Protein AF-A0A2T1E7R9-F1 (afdb_monomer_lite)

Secondary structure (DSSP, 8-state):
----BSSHHHHHHHHHHHHHHHHBT-HHHHHHHHHHTPPBS-HHHHHHHHHHHHHHGGG--BHHHHHHTT----THHHHHHHIIIIIHHHTTTT----HHHHHHHHHHHHHHHTT-HHHHHSPPP--

Foldseek 3Di:
DDDQAPDPVLVVVLCVVLVLCLLQLVLVVSLVCLVPPGDGPDPVSSCVVSVVSVVCSVVRDNNVVCVVVVHDPDCVVVVVLLCQQQVVPAPPPPDDPDPVVSVVSSVCRVCVVVVNNCCVVDPPDDD

Structure (mmCIF, N/CA/C/O backbone):
data_AF-A0A2T1E7R9-F1
#
_entry.id   AF-A0A2T1E7R9-F1
#
loop_
_atom_site.group_PDB
_atom_site.id
_atom_site.type_symbol
_atom_site.label_atom_id
_atom_site.label_alt_id
_atom_site.label_comp_id
_atom_site.label_asym_id
_atom_site.label_entity_id
_atom_site.label_seq_id
_atom_site.pdbx_PDB_ins_code
_atom_site.Cartn_x
_atom_site.Cartn_y
_atom_site.Cartn_z
_atom_site.occupancy
_atom_site.B_iso_or_equiv
_atom_site.auth_seq_id
_atom_site.auth_comp_id
_atom_site.auth_asym_id
_atom_site.auth_atom_id
_atom_site.pdbx_PDB_model_num
ATOM 1 N N . MET A 1 1 ? 16.550 -4.002 -0.954 1.00 36.84 1 MET A N 1
ATOM 2 C CA . MET A 1 1 ? 16.630 -2.773 -1.779 1.00 36.84 1 MET A CA 1
ATOM 3 C C . MET A 1 1 ? 16.830 -3.183 -3.240 1.00 36.84 1 MET A C 1
ATOM 5 O O . MET A 1 1 ? 17.812 -3.846 -3.532 1.00 36.84 1 MET A O 1
ATOM 9 N N . LEU A 1 2 ? 15.862 -2.915 -4.129 1.00 40.84 2 LEU A N 1
ATOM 10 C CA . LEU A 1 2 ? 15.801 -3.473 -5.496 1.00 40.84 2 LEU A CA 1
ATOM 11 C C . LEU A 1 2 ? 16.957 -2.971 -6.389 1.00 40.84 2 LEU A C 1
ATOM 13 O O . LEU A 1 2 ? 17.019 -1.782 -6.727 1.00 40.84 2 LEU A O 1
ATOM 17 N N . MET A 1 3 ? 17.852 -3.885 -6.772 1.00 55.56 3 MET A N 1
ATOM 18 C CA . MET A 1 3 ? 18.908 -3.702 -7.779 1.00 55.56 3 MET A CA 1
ATOM 19 C C . MET A 1 3 ? 18.557 -4.521 -9.026 1.00 55.56 3 MET A C 1
ATOM 21 O O . MET A 1 3 ? 19.140 -5.568 -9.284 1.00 55.56 3 MET A O 1
ATOM 25 N N . ILE A 1 4 ? 17.543 -4.066 -9.763 1.00 64.25 4 ILE A N 1
ATOM 26 C CA . ILE A 1 4 ? 17.212 -4.626 -11.083 1.00 64.25 4 ILE A CA 1
ATOM 27 C C . ILE A 1 4 ? 18.121 -4.006 -12.157 1.00 64.25 4 ILE A C 1
ATOM 29 O O . ILE A 1 4 ? 18.606 -4.723 -13.021 1.00 64.25 4 ILE A O 1
ATOM 33 N N . ALA A 1 5 ? 18.401 -2.701 -12.058 1.00 63.56 5 ALA A N 1
ATOM 34 C CA . ALA A 1 5 ? 19.276 -1.976 -12.980 1.00 63.56 5 ALA A CA 1
ATOM 35 C C . ALA A 1 5 ? 20.767 -2.147 -12.639 1.00 63.56 5 ALA A C 1
ATOM 37 O O . ALA A 1 5 ? 21.130 -2.294 -11.466 1.00 63.56 5 ALA A O 1
ATOM 38 N N . ILE A 1 6 ? 21.618 -2.071 -13.665 1.00 71.25 6 ILE A N 1
ATOM 39 C CA . ILE A 1 6 ? 23.072 -2.267 -13.564 1.00 71.25 6 ILE A CA 1
ATOM 40 C C . ILE A 1 6 ? 23.740 -1.163 -12.740 1.00 71.25 6 ILE A C 1
ATOM 42 O O . ILE A 1 6 ? 24.576 -1.456 -11.883 1.00 71.25 6 ILE A O 1
ATOM 46 N N . ASN A 1 7 ? 23.339 0.094 -12.949 1.00 79.12 7 ASN A N 1
ATOM 47 C CA . ASN A 1 7 ? 23.908 1.251 -12.262 1.00 79.12 7 ASN A CA 1
ATOM 48 C C . ASN A 1 7 ? 22.824 2.212 -11.713 1.00 79.12 7 ASN A C 1
ATOM 50 O O . ASN A 1 7 ? 21.633 2.123 -12.030 1.00 79.12 7 ASN A O 1
ATOM 54 N N . LYS A 1 8 ? 23.235 3.144 -10.841 1.00 81.12 8 LYS A N 1
ATOM 55 C CA . LYS A 1 8 ? 22.330 4.113 -10.188 1.00 81.12 8 LYS A CA 1
ATOM 56 C C . LYS A 1 8 ? 21.719 5.114 -11.182 1.00 81.12 8 LYS A C 1
ATOM 58 O O . LYS A 1 8 ? 20.585 5.551 -10.978 1.00 81.12 8 LYS A O 1
ATOM 63 N N . LEU A 1 9 ? 22.452 5.465 -12.239 1.00 83.44 9 LEU A N 1
ATOM 64 C CA . LEU A 1 9 ? 22.040 6.440 -13.250 1.00 83.44 9 LEU A CA 1
ATOM 65 C C . LEU A 1 9 ? 20.887 5.897 -14.109 1.00 83.44 9 LEU A C 1
ATOM 67 O O . LEU A 1 9 ? 19.830 6.518 -14.190 1.00 83.44 9 LEU A O 1
ATOM 71 N N . GLU A 1 10 ? 21.057 4.702 -14.670 1.00 81.75 10 GLU A N 1
ATOM 72 C CA . GLU A 1 10 ? 20.043 3.966 -15.425 1.00 81.75 10 GLU A CA 1
ATOM 73 C C . GLU A 1 10 ? 18.822 3.683 -14.567 1.00 81.75 10 GLU A C 1
ATOM 75 O O . GLU A 1 10 ? 17.696 3.896 -15.008 1.00 81.75 10 GLU A O 1
ATOM 80 N N . LYS A 1 11 ? 19.025 3.293 -13.301 1.00 83.00 11 LYS A N 1
ATOM 81 C CA . LYS A 1 11 ? 17.917 3.133 -12.357 1.00 83.00 11 LYS A CA 1
ATOM 82 C C . LYS A 1 11 ? 17.086 4.410 -12.257 1.00 83.00 11 LYS A C 1
ATOM 84 O O . LYS A 1 11 ? 15.865 4.351 -12.354 1.00 83.00 11 LYS A O 1
ATOM 89 N N . SER A 1 12 ? 17.739 5.552 -12.053 1.00 86.00 12 SER A N 1
ATOM 90 C CA . SER A 1 12 ? 17.060 6.845 -11.954 1.00 86.00 12 SER A CA 1
ATOM 91 C C . SER A 1 12 ? 16.326 7.187 -13.253 1.00 86.00 12 SER A C 1
ATOM 93 O O . SER A 1 12 ? 15.158 7.566 -13.211 1.00 86.00 12 SER A O 1
ATOM 95 N N . LYS A 1 13 ? 16.963 6.966 -14.410 1.00 87.00 13 LYS A N 1
ATOM 96 C CA . LYS A 1 13 ? 16.361 7.182 -15.734 1.00 87.00 13 LYS A CA 1
ATOM 97 C C . LYS A 1 13 ? 15.107 6.326 -15.942 1.00 87.00 13 LYS A C 1
ATOM 99 O O . LYS A 1 13 ? 14.062 6.862 -16.298 1.00 87.00 13 LYS A O 1
ATOM 104 N N . HIS A 1 14 ? 15.179 5.025 -15.662 1.00 86.62 14 HIS A N 1
ATOM 105 C CA . HIS A 1 14 ? 14.039 4.115 -15.797 1.00 86.62 14 HIS A CA 1
ATOM 106 C C . HIS A 1 14 ? 12.918 4.464 -14.816 1.00 86.62 14 HIS A C 1
ATOM 108 O O . HIS A 1 14 ? 11.755 4.489 -15.206 1.00 86.62 14 HIS A O 1
ATOM 114 N N . LEU A 1 15 ? 13.242 4.798 -13.562 1.00 88.06 15 LEU A N 1
ATOM 115 C CA . LEU A 1 15 ? 12.236 5.188 -12.570 1.00 88.06 15 LEU A CA 1
ATOM 116 C C . LEU A 1 15 ? 11.522 6.490 -12.940 1.00 88.06 15 LEU A C 1
ATOM 118 O O . LEU A 1 15 ? 10.303 6.560 -12.797 1.00 88.06 15 LEU A O 1
ATOM 122 N N . LYS A 1 16 ? 12.251 7.487 -13.462 1.00 90.50 16 LYS A N 1
ATOM 123 C CA . LYS A 1 16 ? 11.663 8.740 -13.961 1.00 90.50 16 LYS A CA 1
ATOM 124 C C . LYS A 1 16 ? 10.631 8.502 -15.063 1.00 90.50 16 LYS A C 1
ATOM 126 O O . LYS A 1 16 ? 9.697 9.286 -15.171 1.00 90.50 16 LYS A O 1
ATOM 131 N N . PHE A 1 17 ? 10.772 7.432 -15.846 1.00 91.19 17 PHE A N 1
ATOM 132 C CA . PHE A 1 17 ? 9.783 7.052 -16.852 1.00 91.19 17 PHE A CA 1
ATOM 133 C C . PHE A 1 17 ? 8.657 6.180 -16.277 1.00 91.19 17 PHE A C 1
ATOM 135 O O . PHE A 1 17 ? 7.484 6.485 -16.463 1.00 91.19 17 PHE A O 1
ATOM 142 N N . ILE A 1 18 ? 8.996 5.107 -15.558 1.00 91.44 18 ILE A N 1
ATOM 143 C CA . ILE A 1 18 ? 8.039 4.085 -15.106 1.00 91.44 18 ILE A CA 1
ATOM 144 C C . ILE A 1 18 ? 7.054 4.642 -14.070 1.00 91.44 18 ILE A C 1
ATOM 146 O O . ILE A 1 18 ? 5.855 4.373 -14.158 1.00 91.44 18 ILE A O 1
ATOM 150 N N . VAL A 1 19 ? 7.535 5.410 -13.086 1.00 91.50 19 VAL A N 1
ATOM 151 C CA . VAL A 1 19 ? 6.709 5.862 -11.953 1.00 91.50 19 VAL A CA 1
ATOM 152 C C . VAL A 1 19 ? 5.537 6.744 -12.411 1.00 91.50 19 VAL A C 1
ATOM 154 O O . VAL A 1 19 ? 4.409 6.435 -12.026 1.00 91.50 19 VAL A O 1
ATOM 157 N N . PRO A 1 20 ? 5.726 7.765 -13.274 1.00 93.69 20 PRO A N 1
ATOM 158 C CA . PRO A 1 20 ? 4.605 8.539 -13.808 1.00 93.69 20 PRO A CA 1
ATOM 159 C C . PRO A 1 20 ? 3.573 7.704 -14.577 1.00 93.69 20 PRO A C 1
ATOM 161 O O . PRO A 1 20 ? 2.378 7.968 -14.463 1.00 93.69 20 PRO A O 1
ATOM 164 N N . GLN A 1 21 ? 3.999 6.679 -15.329 1.00 94.31 21 GLN A N 1
ATOM 165 C CA . GLN A 1 21 ? 3.062 5.807 -16.052 1.00 94.31 21 GLN A CA 1
ATOM 166 C C . GLN A 1 21 ? 2.203 4.993 -15.081 1.00 94.31 21 GLN 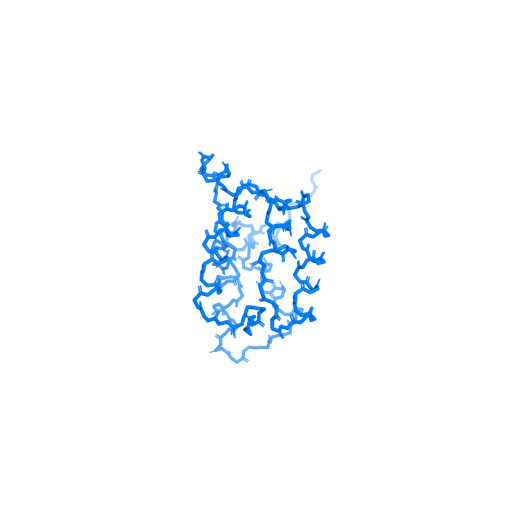A C 1
ATOM 168 O O . GLN A 1 21 ? 0.981 4.952 -15.221 1.00 94.31 21 GLN A O 1
ATOM 173 N N . LEU A 1 22 ? 2.820 4.398 -14.054 1.00 93.38 22 LEU A N 1
ATOM 174 C CA . LEU A 1 22 ? 2.095 3.668 -13.011 1.00 93.38 22 LEU A CA 1
ATOM 175 C C . LEU A 1 22 ? 1.150 4.583 -12.226 1.00 93.38 22 LEU A C 1
ATOM 177 O O . LEU A 1 22 ? 0.025 4.189 -11.936 1.00 93.38 22 LEU A O 1
ATOM 181 N N . TRP A 1 23 ? 1.566 5.821 -11.950 1.00 93.25 23 TRP A N 1
ATOM 182 C CA . TRP A 1 23 ? 0.727 6.826 -11.294 1.00 93.25 23 TRP A CA 1
ATOM 183 C C . TRP A 1 23 ? -0.529 7.178 -12.100 1.00 93.25 23 TRP A C 1
ATOM 185 O O . TRP A 1 23 ? -1.577 7.481 -11.537 1.00 93.25 23 TRP A O 1
ATOM 195 N N . GLN A 1 24 ? -0.446 7.100 -13.427 1.00 93.62 24 GLN A N 1
ATOM 196 C CA . GLN A 1 24 ? -1.576 7.307 -14.334 1.00 93.62 24 GLN A CA 1
ATOM 197 C C . GLN A 1 24 ? -2.383 6.023 -14.599 1.00 93.62 24 GLN A C 1
ATOM 199 O O . GLN A 1 24 ? -3.282 6.034 -15.435 1.00 93.62 24 GLN A O 1
ATOM 204 N N . GLY A 1 25 ? -2.071 4.905 -13.934 1.00 92.69 25 GLY A N 1
ATOM 205 C CA . GLY A 1 25 ? -2.718 3.612 -14.185 1.00 92.69 25 GLY A CA 1
ATOM 206 C C . GLY A 1 25 ? -2.274 2.926 -15.484 1.00 92.69 25 GLY A C 1
ATOM 207 O O . GLY A 1 25 ? -2.817 1.890 -15.859 1.00 92.69 25 GLY A O 1
ATOM 208 N N . LYS A 1 26 ? -1.264 3.457 -16.184 1.00 93.81 26 LYS A N 1
ATOM 209 C CA . LYS A 1 26 ? -0.767 2.947 -17.475 1.00 93.81 26 LYS A CA 1
ATOM 210 C C . LYS A 1 26 ? 0.205 1.779 -17.276 1.00 93.81 26 LYS A C 1
ATOM 212 O O . LYS A 1 26 ? 1.349 1.797 -17.731 1.00 93.81 26 LYS A O 1
ATOM 217 N N . ALA A 1 27 ? -0.262 0.742 -16.584 1.00 92.31 27 ALA A N 1
ATOM 218 C CA . ALA A 1 27 ? 0.537 -0.422 -16.212 1.00 92.31 27 ALA A CA 1
ATOM 219 C C . ALA A 1 27 ? 1.072 -1.207 -17.423 1.00 92.31 27 ALA A C 1
ATOM 221 O O . ALA A 1 27 ? 2.189 -1.712 -17.363 1.00 92.31 27 ALA A O 1
ATOM 222 N N . ALA A 1 28 ? 0.333 -1.247 -18.538 1.00 91.81 28 ALA A N 1
ATOM 223 C CA . ALA A 1 28 ? 0.792 -1.882 -19.775 1.00 91.81 28 ALA A CA 1
ATOM 224 C C . ALA A 1 28 ? 2.057 -1.209 -20.338 1.00 91.81 28 ALA A C 1
ATOM 226 O O . ALA A 1 28 ? 3.033 -1.887 -20.639 1.00 91.81 28 ALA A O 1
ATOM 227 N N . ILE A 1 29 ? 2.083 0.128 -20.394 1.00 91.69 29 ILE A N 1
ATOM 228 C CA . ILE A 1 29 ? 3.231 0.899 -20.902 1.00 91.69 29 ILE A CA 1
ATOM 229 C C . ILE A 1 29 ? 4.455 0.691 -20.006 1.00 91.69 29 ILE A C 1
ATOM 231 O O . ILE A 1 29 ? 5.562 0.461 -20.490 1.00 91.69 29 ILE A O 1
ATOM 235 N N . ALA A 1 30 ? 4.254 0.729 -18.687 1.00 91.25 30 ALA A N 1
ATOM 236 C CA . ALA A 1 30 ? 5.314 0.466 -17.719 1.00 91.25 30 ALA A CA 1
ATOM 237 C C . ALA A 1 30 ? 5.877 -0.962 -17.842 1.00 91.25 30 ALA A C 1
ATOM 239 O O . ALA A 1 30 ? 7.085 -1.162 -17.705 1.00 91.25 30 ALA A O 1
ATOM 240 N N . LEU A 1 31 ? 5.015 -1.944 -18.113 1.00 91.56 31 LEU A N 1
ATOM 241 C CA . LEU A 1 31 ? 5.383 -3.347 -18.271 1.00 91.56 31 LEU A CA 1
ATOM 242 C C . LEU A 1 31 ? 6.169 -3.583 -19.566 1.00 91.56 31 LEU A C 1
ATOM 244 O O . LEU A 1 31 ? 7.217 -4.221 -19.515 1.00 91.56 31 LEU A O 1
ATOM 248 N N . GLU A 1 32 ? 5.729 -3.020 -20.690 1.00 91.88 32 GLU A N 1
ATOM 249 C CA . GLU A 1 32 ? 6.451 -3.112 -21.967 1.00 91.88 32 GLU A CA 1
ATOM 250 C C . GLU A 1 32 ? 7.821 -2.425 -21.893 1.00 91.88 32 GLU A C 1
ATOM 252 O O . GLU A 1 32 ? 8.839 -3.015 -22.258 1.00 91.88 32 GLU A O 1
ATOM 257 N N . PHE A 1 33 ? 7.894 -1.233 -21.294 1.00 89.44 33 PHE A N 1
ATOM 258 C CA . PHE A 1 33 ? 9.177 -0.569 -21.053 1.00 89.44 33 PHE A CA 1
ATOM 259 C C . PHE A 1 33 ? 10.110 -1.420 -20.179 1.00 89.44 33 PHE A C 1
ATOM 261 O O . PHE A 1 33 ? 11.293 -1.572 -20.485 1.00 89.44 33 PHE A O 1
ATOM 268 N N . SER A 1 34 ? 9.572 -2.019 -19.112 1.00 86.25 34 SER A N 1
ATOM 269 C CA . SER A 1 34 ? 10.341 -2.870 -18.197 1.00 86.25 34 SER A CA 1
ATOM 270 C C . SER A 1 34 ? 10.878 -4.137 -18.863 1.00 86.25 34 SER A C 1
ATOM 272 O O . SER A 1 34 ? 11.905 -4.653 -18.424 1.00 86.25 34 SER A O 1
ATOM 274 N N . LYS A 1 35 ? 10.212 -4.641 -19.909 1.00 86.44 35 LYS A N 1
ATOM 275 C CA . LYS A 1 35 ? 10.673 -5.809 -20.665 1.00 86.44 35 LYS A CA 1
ATOM 276 C C . LYS A 1 35 ? 11.789 -5.48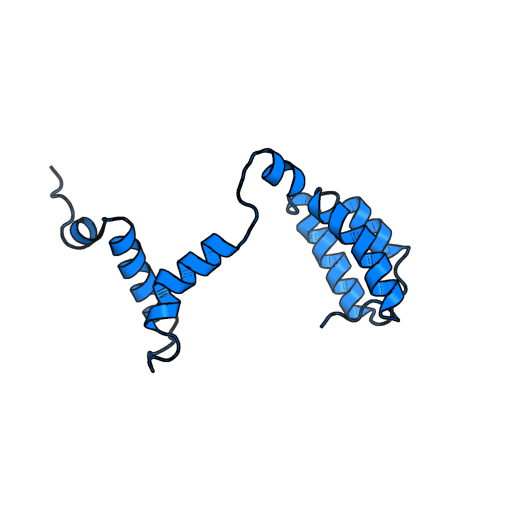9 -21.650 1.00 86.44 35 LYS A C 1
ATOM 278 O O . LYS A 1 35 ? 12.701 -6.294 -21.795 1.00 86.44 35 LYS A O 1
ATOM 283 N N . HIS A 1 36 ? 11.693 -4.350 -22.333 1.00 83.44 36 HIS A N 1
ATOM 284 C CA . HIS A 1 36 ? 12.508 -4.083 -23.519 1.00 83.44 36 HIS A CA 1
ATOM 285 C C . HIS A 1 36 ? 13.654 -3.097 -23.292 1.00 83.44 36 HIS A C 1
ATOM 287 O O . HIS A 1 36 ? 14.652 -3.169 -23.999 1.00 83.44 36 HIS A O 1
ATOM 293 N N . GLN A 1 37 ? 13.532 -2.175 -22.332 1.00 76.75 37 GLN A N 1
ATOM 294 C CA . GLN A 1 37 ? 14.493 -1.073 -22.178 1.00 76.75 37 GLN A CA 1
ATOM 295 C C . GLN A 1 37 ? 15.317 -1.126 -20.888 1.00 76.75 37 GLN A C 1
ATOM 297 O O . GLN A 1 37 ? 16.226 -0.320 -20.706 1.00 76.75 37 GLN A O 1
ATOM 302 N N . VAL A 1 38 ? 15.028 -2.058 -19.977 1.00 76.19 38 VAL A N 1
ATOM 303 C CA . VAL A 1 38 ? 15.748 -2.152 -18.703 1.00 76.19 38 VAL A CA 1
ATOM 304 C C . VAL A 1 38 ? 16.917 -3.116 -18.833 1.00 76.19 38 VAL A C 1
ATOM 306 O O . VAL A 1 38 ? 16.718 -4.309 -19.018 1.00 76.19 38 VAL A O 1
ATOM 309 N N . SER A 1 39 ? 18.135 -2.603 -18.660 1.00 71.75 39 SER A N 1
ATOM 310 C CA . SER A 1 39 ? 19.328 -3.438 -18.528 1.00 71.75 39 SER A CA 1
ATOM 311 C C . SER A 1 39 ? 19.311 -4.196 -17.194 1.00 71.75 39 SER A C 1
ATOM 313 O O . SER A 1 39 ? 19.191 -3.585 -16.124 1.00 71.75 39 SER A O 1
ATOM 315 N N . ILE A 1 40 ? 19.364 -5.531 -17.252 1.00 77.25 40 ILE A N 1
ATOM 316 C CA . ILE A 1 40 ? 19.039 -6.417 -16.125 1.00 77.25 40 ILE A CA 1
ATOM 317 C C . ILE A 1 40 ? 20.318 -6.907 -15.445 1.00 77.25 40 ILE A C 1
ATOM 319 O O . ILE A 1 40 ? 21.078 -7.682 -16.016 1.00 77.25 40 ILE A O 1
ATOM 323 N N . LYS A 1 41 ? 20.507 -6.529 -14.178 1.00 77.94 41 LYS A N 1
ATOM 324 C CA . LYS A 1 41 ? 21.541 -7.108 -13.303 1.00 77.94 41 LYS A CA 1
ATOM 325 C C . LYS A 1 41 ? 21.036 -8.322 -12.521 1.00 77.94 41 LYS A C 1
ATOM 327 O O . LYS A 1 41 ? 21.786 -9.258 -12.280 1.00 77.94 41 LYS A O 1
ATOM 332 N N . ASN A 1 42 ? 19.773 -8.291 -12.093 1.00 83.12 42 ASN A N 1
ATOM 333 C CA . ASN A 1 42 ? 19.148 -9.353 -11.305 1.00 83.12 42 ASN A CA 1
ATOM 334 C C . ASN A 1 42 ? 17.875 -9.844 -12.004 1.00 83.12 42 ASN A C 1
ATOM 336 O O . ASN A 1 42 ? 16.832 -9.184 -11.957 1.00 83.12 42 ASN A O 1
ATOM 340 N N . GLN A 1 43 ? 17.979 -11.005 -12.650 1.00 83.12 43 GLN A N 1
ATOM 341 C CA . GLN A 1 43 ? 16.891 -11.596 -13.429 1.00 83.12 43 GLN A CA 1
ATOM 342 C C . GLN A 1 43 ? 15.714 -12.052 -12.561 1.00 83.12 43 GLN A C 1
ATOM 344 O O . GLN A 1 43 ? 14.567 -11.905 -12.975 1.00 83.12 43 GLN A O 1
ATOM 349 N N . ASP A 1 44 ? 15.956 -12.550 -11.350 1.00 87.00 44 ASP A N 1
ATOM 350 C CA . ASP A 1 44 ? 14.886 -13.031 -10.466 1.00 87.00 44 ASP A CA 1
ATOM 351 C C . ASP A 1 44 ? 13.996 -11.888 -9.996 1.00 87.00 44 ASP A C 1
ATOM 353 O O . ASP A 1 44 ? 12.771 -11.955 -10.097 1.00 87.00 44 ASP A O 1
ATOM 357 N N . LYS A 1 45 ? 14.611 -10.783 -9.565 1.00 84.88 45 LYS A N 1
ATOM 358 C CA . LYS A 1 45 ? 13.873 -9.586 -9.150 1.00 84.88 45 LYS A CA 1
ATOM 359 C C . LYS A 1 45 ? 13.170 -8.898 -10.310 1.00 84.88 45 LYS A C 1
ATOM 361 O O . LYS A 1 45 ? 12.092 -8.338 -10.120 1.00 84.88 45 LYS A O 1
ATOM 366 N N . TRP A 1 46 ? 13.746 -8.959 -11.506 1.00 87.06 46 TRP A N 1
ATOM 367 C CA . TRP A 1 46 ? 13.066 -8.504 -12.712 1.00 87.06 46 TRP A CA 1
ATOM 368 C C . TRP A 1 46 ? 11.831 -9.362 -13.024 1.00 87.06 46 TRP A C 1
ATOM 370 O O . TRP A 1 46 ? 10.751 -8.810 -13.233 1.00 87.06 46 TRP A O 1
ATOM 380 N N . ARG A 1 47 ? 11.943 -10.698 -12.959 1.00 88.94 47 ARG A N 1
ATOM 381 C CA . ARG A 1 47 ? 10.806 -11.617 -13.146 1.00 88.94 47 ARG A CA 1
ATOM 382 C C . ARG A 1 47 ? 9.700 -11.380 -12.119 1.00 88.94 47 ARG A C 1
ATOM 384 O O . ARG A 1 47 ? 8.531 -11.336 -12.494 1.00 88.94 47 ARG A O 1
ATOM 391 N N . GLU A 1 48 ? 10.062 -11.168 -10.854 1.00 91.25 48 GLU A N 1
ATOM 392 C CA . GLU A 1 48 ? 9.120 -10.829 -9.779 1.00 91.25 48 GLU A CA 1
ATOM 393 C C . GLU A 1 48 ? 8.353 -9.532 -10.091 1.00 91.25 48 GLU A C 1
ATOM 395 O O . G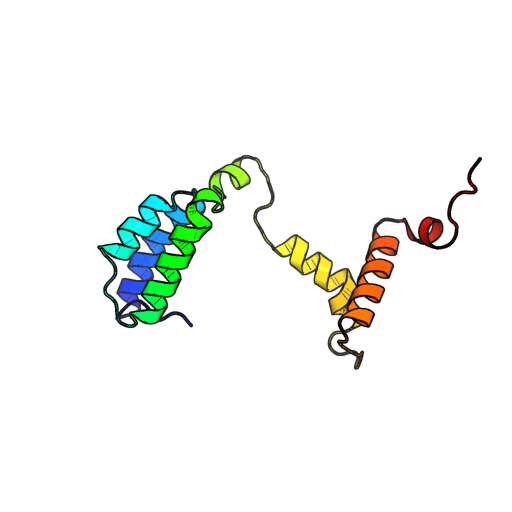LU A 1 48 ? 7.125 -9.505 -10.006 1.00 91.25 48 GLU A O 1
ATOM 400 N N . LEU A 1 49 ? 9.055 -8.479 -10.531 1.00 89.81 49 LEU A N 1
ATOM 401 C CA . LEU A 1 49 ? 8.442 -7.201 -10.904 1.00 89.81 49 LEU A CA 1
ATOM 402 C C . LEU A 1 49 ? 7.481 -7.347 -12.092 1.00 89.81 49 LEU A C 1
ATOM 404 O O . LEU A 1 49 ? 6.343 -6.883 -12.020 1.00 89.81 49 LEU A O 1
ATOM 408 N N . ILE A 1 50 ? 7.921 -7.993 -13.176 1.00 91.50 50 ILE A N 1
ATOM 409 C CA . ILE A 1 50 ? 7.085 -8.212 -14.363 1.00 91.50 50 ILE A CA 1
ATOM 410 C C . ILE A 1 50 ? 5.859 -9.058 -14.005 1.00 91.50 50 ILE A C 1
ATOM 412 O O . ILE A 1 50 ? 4.742 -8.718 -14.398 1.00 91.50 50 ILE A O 1
ATOM 416 N N . GLY A 1 51 ? 6.047 -10.125 -13.226 1.00 93.94 51 GLY A N 1
ATOM 417 C CA . GLY A 1 51 ? 4.965 -10.984 -12.751 1.00 93.94 51 GLY A CA 1
ATOM 418 C C . GLY A 1 51 ? 3.948 -10.219 -11.907 1.00 93.94 51 GLY A C 1
ATOM 419 O O . GLY A 1 51 ? 2.743 -10.349 -12.131 1.00 93.94 51 GLY A O 1
ATOM 420 N N . TYR A 1 52 ? 4.418 -9.366 -10.994 1.00 92.81 52 TYR A N 1
ATOM 421 C CA . TYR A 1 52 ? 3.556 -8.515 -10.179 1.00 92.81 52 TYR A CA 1
ATOM 422 C C . TYR A 1 52 ? 2.749 -7.535 -11.038 1.00 92.81 52 TYR A C 1
ATOM 424 O O . TYR A 1 52 ? 1.521 -7.502 -10.942 1.00 92.81 52 TYR A O 1
ATOM 432 N N . LEU A 1 53 ? 3.412 -6.779 -11.921 1.00 91.88 53 LEU A N 1
ATOM 433 C CA . LEU A 1 53 ? 2.741 -5.810 -12.791 1.00 91.88 53 LEU A CA 1
ATOM 434 C C . LEU A 1 53 ? 1.718 -6.484 -13.710 1.00 91.88 53 LEU A C 1
ATOM 436 O O . LEU A 1 53 ? 0.617 -5.966 -13.862 1.00 91.88 53 LEU A O 1
ATOM 440 N N . LYS A 1 54 ? 2.037 -7.663 -14.257 1.00 94.12 54 LYS A N 1
ATOM 441 C CA . LYS A 1 54 ? 1.113 -8.439 -15.095 1.00 94.12 54 LYS A CA 1
ATOM 442 C C . LYS A 1 54 ? -0.106 -8.913 -14.302 1.00 94.12 54 LYS A C 1
ATOM 444 O O . LYS A 1 54 ? -1.237 -8.709 -14.729 1.00 94.12 54 LYS A O 1
ATOM 449 N N . LYS A 1 55 ? 0.112 -9.514 -13.127 1.00 95.25 55 LYS A N 1
ATOM 450 C CA . LYS A 1 55 ? -0.959 -10.044 -12.263 1.00 95.25 55 LYS A CA 1
ATOM 451 C C . LYS A 1 55 ? -1.902 -8.949 -11.764 1.00 95.25 55 LYS A C 1
ATOM 453 O O . LYS A 1 55 ? -3.095 -9.188 -11.594 1.00 95.25 55 LYS A O 1
ATOM 458 N N . HIS A 1 56 ? -1.365 -7.763 -11.499 1.00 92.94 56 HIS A N 1
ATOM 459 C CA . HIS A 1 56 ? -2.100 -6.658 -10.892 1.00 92.94 56 HIS A CA 1
ATOM 460 C C . HIS A 1 56 ? -2.444 -5.535 -11.877 1.00 92.94 56 HIS A C 1
ATOM 462 O O . HIS A 1 56 ? -2.953 -4.510 -11.439 1.00 92.94 56 HIS A O 1
ATOM 468 N N . GLN A 1 57 ? -2.243 -5.724 -13.186 1.00 91.25 57 GLN A N 1
ATOM 469 C CA . GLN A 1 57 ? -2.416 -4.683 -14.207 1.00 91.25 57 GLN A CA 1
ATOM 470 C C . GLN A 1 57 ? -3.765 -3.956 -14.101 1.00 91.25 57 GLN A C 1
ATOM 472 O O . GLN A 1 57 ? -3.805 -2.732 -14.095 1.00 91.25 57 GLN A O 1
ATOM 477 N N . GLN A 1 58 ? -4.859 -4.707 -13.955 1.00 89.88 58 GLN A N 1
ATOM 478 C CA . GLN A 1 58 ? -6.218 -4.160 -13.842 1.00 89.88 58 GLN A CA 1
ATOM 479 C C . GLN A 1 58 ? -6.516 -3.522 -12.474 1.00 89.88 58 GLN A C 1
ATOM 481 O O . GLN A 1 58 ? -7.486 -2.786 -12.333 1.00 89.88 58 GLN A O 1
ATOM 486 N N . LYS A 1 59 ? -5.703 -3.815 -11.452 1.00 92.56 59 LYS A N 1
ATOM 487 C CA . LYS A 1 59 ? -5.862 -3.306 -10.080 1.00 92.56 59 LYS A CA 1
ATOM 488 C C . LYS A 1 59 ? -5.049 -2.036 -9.826 1.00 92.56 59 LYS A C 1
ATOM 490 O O . LYS A 1 59 ? -5.223 -1.411 -8.784 1.00 92.56 59 LYS A O 1
ATOM 495 N N . ILE A 1 60 ? -4.138 -1.672 -10.730 1.00 91.88 60 ILE A N 1
ATOM 496 C CA . ILE A 1 60 ? -3.344 -0.448 -10.610 1.00 91.88 60 ILE A CA 1
ATOM 497 C C . ILE A 1 60 ? -4.239 0.739 -10.977 1.00 91.88 60 ILE A C 1
ATOM 499 O O . ILE A 1 60 ? -4.668 0.891 -12.117 1.00 91.88 60 ILE A O 1
ATOM 503 N N . ILE A 1 61 ? -4.529 1.572 -9.981 1.00 91.94 61 ILE A N 1
ATOM 504 C CA . ILE A 1 61 ? -5.442 2.712 -10.094 1.00 91.94 61 ILE A CA 1
ATOM 505 C C . ILE A 1 61 ? -4.722 3.908 -10.730 1.00 91.94 61 ILE A C 1
ATOM 507 O O . ILE A 1 61 ? -3.528 4.121 -10.525 1.00 91.94 61 ILE A O 1
ATOM 511 N N . ASN A 1 62 ? -5.472 4.734 -11.462 1.00 93.44 62 ASN A N 1
ATOM 512 C CA . ASN A 1 62 ? -5.015 6.049 -11.896 1.00 93.44 62 ASN A CA 1
ATOM 513 C C . ASN A 1 62 ? -5.050 7.045 -10.719 1.00 93.44 62 ASN A C 1
ATOM 515 O O . ASN A 1 62 ? -6.058 7.706 -10.463 1.00 93.44 62 ASN A O 1
ATOM 519 N N . TYR A 1 63 ? -3.934 7.145 -9.998 1.00 91.38 63 TYR A N 1
ATOM 520 C CA . TYR A 1 63 ? -3.762 8.073 -8.880 1.00 91.38 63 TYR A CA 1
ATOM 521 C C . TYR A 1 63 ? -3.821 9.539 -9.307 1.00 91.38 63 TYR A C 1
ATOM 523 O O . TYR A 1 63 ? -4.296 10.364 -8.531 1.00 91.38 63 TYR A O 1
ATOM 531 N N . ASN A 1 64 ? -3.405 9.873 -10.533 1.00 92.06 64 ASN A N 1
ATOM 532 C CA . ASN A 1 64 ? -3.544 11.236 -11.050 1.00 92.06 64 ASN A CA 1
ATOM 533 C C . ASN A 1 64 ? -5.019 11.666 -11.103 1.00 92.06 64 ASN A C 1
ATOM 535 O O . ASN A 1 64 ? -5.373 12.744 -10.637 1.00 92.06 64 ASN A O 1
ATOM 539 N N . HIS A 1 65 ? -5.888 10.787 -11.599 1.00 92.19 65 HIS A N 1
ATOM 540 C CA . HIS A 1 65 ? -7.326 11.037 -11.643 1.00 92.19 65 HIS A CA 1
ATOM 541 C C . HIS A 1 65 ? -7.940 11.132 -10.236 1.00 92.19 65 HIS A C 1
ATOM 543 O O . HIS A 1 65 ? -8.720 12.040 -9.961 1.00 92.19 65 HIS A O 1
ATOM 549 N N . CYS A 1 66 ? -7.542 10.256 -9.305 1.00 89.94 66 CYS A N 1
ATOM 550 C CA . CYS A 1 66 ? -7.958 10.369 -7.903 1.00 89.94 66 CYS A CA 1
ATOM 551 C C . CYS A 1 66 ? -7.553 11.717 -7.287 1.00 89.94 66 CYS A C 1
ATOM 553 O O . CYS A 1 66 ? -8.369 12.345 -6.617 1.00 89.94 66 CYS A O 1
ATOM 555 N N . ASN A 1 67 ? -6.328 12.175 -7.553 1.00 90.56 67 ASN A N 1
ATOM 556 C CA . ASN A 1 67 ? -5.829 13.460 -7.076 1.00 90.56 67 ASN A CA 1
ATOM 557 C C . ASN A 1 67 ? -6.633 14.638 -7.647 1.00 90.56 67 ASN A C 1
ATOM 559 O O . ASN A 1 67 ? -7.015 15.537 -6.907 1.00 90.56 67 ASN A O 1
ATOM 563 N N . GLN A 1 68 ? -6.943 14.608 -8.948 1.00 92.25 68 GLN A N 1
ATOM 564 C CA . GLN A 1 68 ? -7.782 15.620 -9.604 1.00 92.25 68 GLN A CA 1
ATOM 565 C C . GLN A 1 68 ? -9.199 15.673 -9.020 1.00 92.25 68 GLN A C 1
ATOM 567 O O . GLN A 1 68 ? -9.776 16.746 -8.899 1.00 92.25 68 GLN A O 1
ATOM 572 N N . MET A 1 69 ? -9.739 14.528 -8.598 1.00 93.44 69 MET A N 1
ATOM 573 C CA . MET A 1 69 ? -11.024 14.443 -7.897 1.00 93.44 69 MET A CA 1
ATOM 574 C C . MET A 1 69 ? -10.951 14.855 -6.416 1.00 93.44 69 MET A C 1
ATOM 576 O O . MET A 1 69 ? -11.929 14.679 -5.691 1.00 93.44 69 MET A O 1
ATOM 580 N N . GLY A 1 70 ? -9.798 15.321 -5.925 1.00 91.00 70 GLY A N 1
ATOM 581 C CA . GLY A 1 70 ? -9.596 15.647 -4.511 1.00 91.00 70 GLY A CA 1
ATOM 582 C C . GLY A 1 70 ? -9.653 14.430 -3.580 1.00 91.00 70 GLY A C 1
ATOM 583 O O . GLY A 1 70 ? -9.761 14.584 -2.361 1.00 91.00 70 GLY A O 1
ATOM 584 N N . LYS A 1 71 ? -9.590 13.202 -4.118 1.00 87.31 71 LYS A N 1
ATOM 585 C CA . LYS A 1 71 ? -9.543 11.987 -3.301 1.00 87.31 71 LYS A CA 1
ATOM 586 C C . LYS A 1 71 ? -8.167 11.874 -2.673 1.00 87.31 71 LYS A C 1
ATOM 588 O O . LYS A 1 71 ? -7.146 12.028 -3.340 1.00 87.31 71 LYS A O 1
ATOM 593 N N . ASN A 1 72 ? -8.134 11.537 -1.388 1.00 83.81 72 ASN A N 1
ATOM 594 C CA . ASN A 1 72 ? -6.865 11.309 -0.723 1.00 83.81 72 ASN A CA 1
ATOM 595 C C . ASN A 1 72 ? -6.216 10.014 -1.240 1.00 83.81 72 ASN A C 1
ATOM 597 O O . ASN A 1 72 ? -6.787 8.931 -1.127 1.00 83.81 72 ASN A O 1
ATOM 601 N N . ILE A 1 73 ? -5.016 10.152 -1.791 1.00 86.62 73 ILE A N 1
ATOM 602 C CA . ILE A 1 73 ? -4.193 9.074 -2.351 1.00 86.62 73 ILE A CA 1
ATOM 603 C C . ILE A 1 73 ? -3.082 8.619 -1.397 1.00 86.62 73 ILE A C 1
ATOM 605 O O . ILE A 1 73 ? -2.426 7.609 -1.643 1.00 86.62 73 ILE A O 1
ATOM 609 N N . GLY A 1 74 ? -2.848 9.370 -0.318 1.00 85.06 74 GLY A N 1
ATOM 610 C CA . GLY A 1 74 ? -1.814 9.075 0.661 1.00 85.06 74 GLY A CA 1
ATOM 611 C C . GLY A 1 74 ? -2.259 8.014 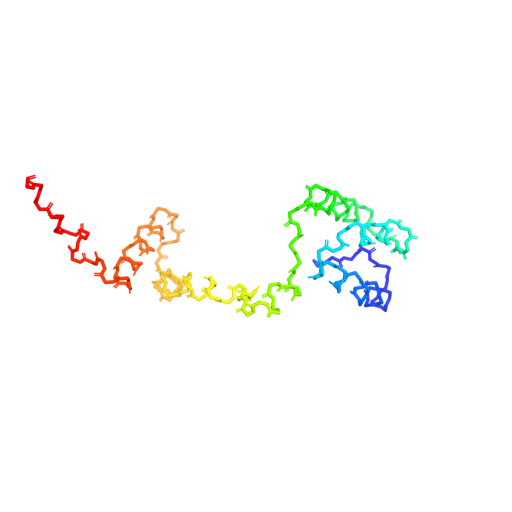1.664 1.00 85.06 74 GLY A C 1
ATOM 612 O O . GLY A 1 74 ? -3.355 8.076 2.222 1.00 85.06 74 GLY A O 1
ATOM 613 N N . SER A 1 75 ? -1.361 7.081 1.981 1.00 86.75 75 SER A N 1
ATOM 614 C CA . SER A 1 75 ? -1.564 6.107 3.060 1.00 86.75 75 SER A CA 1
ATOM 615 C C . SER A 1 75 ? -1.477 6.725 4.460 1.00 86.75 75 SER A C 1
ATOM 617 O O . SER A 1 75 ? -1.750 6.042 5.444 1.00 86.75 75 SER A O 1
ATOM 619 N N . GLU A 1 76 ? -1.101 8.002 4.574 1.00 88.69 76 GLU A N 1
ATOM 620 C CA . GLU A 1 76 ? -0.849 8.693 5.842 1.00 88.69 76 GLU A CA 1
ATOM 621 C C . GLU A 1 76 ? -2.033 8.616 6.809 1.00 88.69 76 GLU A C 1
ATOM 623 O O . GLU A 1 76 ? -1.838 8.317 7.982 1.00 88.69 76 GLU A O 1
ATOM 628 N N . ARG A 1 77 ? -3.271 8.789 6.327 1.00 87.62 77 ARG A N 1
ATOM 629 C CA . ARG A 1 77 ? -4.460 8.698 7.194 1.00 87.62 77 ARG A CA 1
ATOM 630 C C . ARG A 1 77 ? -4.634 7.306 7.795 1.00 87.62 77 ARG A C 1
ATOM 632 O O . ARG A 1 77 ? -4.963 7.187 8.970 1.00 87.62 77 ARG A O 1
ATOM 639 N N . VAL A 1 78 ? -4.383 6.261 7.006 1.00 89.94 78 VAL A N 1
ATOM 640 C CA . VAL A 1 78 ? -4.462 4.871 7.478 1.00 89.94 78 VAL A CA 1
ATOM 641 C C . VAL A 1 78 ? -3.343 4.594 8.478 1.00 89.94 78 VAL A C 1
ATOM 643 O O . VAL A 1 78 ? -3.604 4.061 9.554 1.00 89.94 78 VAL A O 1
ATOM 646 N N . LEU A 1 79 ? -2.114 5.020 8.168 1.00 91.62 79 LEU A N 1
ATOM 647 C CA . LEU A 1 79 ? -0.972 4.897 9.078 1.00 91.62 79 LEU A CA 1
ATOM 648 C C . LEU A 1 79 ? -1.232 5.623 10.399 1.00 91.62 79 LEU A C 1
ATOM 650 O O . LEU A 1 79 ? -0.975 5.069 11.467 1.00 91.62 79 LEU A O 1
ATOM 654 N N . LYS A 1 80 ? -1.806 6.829 10.339 1.00 92.62 80 LYS A N 1
ATOM 655 C CA . LYS A 1 80 ? -2.150 7.593 11.533 1.00 92.62 80 LYS A CA 1
ATOM 656 C C . LYS A 1 80 ? -3.273 6.938 12.332 1.00 92.62 80 LYS A C 1
ATOM 658 O O . LYS A 1 80 ? -3.205 6.921 13.555 1.00 92.62 80 LYS A O 1
ATOM 663 N N . GLY A 1 81 ? -4.264 6.345 11.668 1.00 92.00 81 GLY A N 1
ATOM 664 C CA . GLY A 1 81 ? -5.308 5.558 12.327 1.00 92.00 81 GLY A CA 1
ATOM 665 C C . GLY A 1 81 ? -4.740 4.370 13.109 1.00 92.00 81 GLY A C 1
ATOM 666 O O . GLY A 1 81 ? -5.096 4.170 14.270 1.00 92.00 81 GLY A O 1
ATOM 667 N N . VAL A 1 82 ? -3.806 3.619 12.517 1.00 92.12 82 VAL A N 1
ATOM 668 C CA . VAL A 1 82 ? -3.111 2.505 13.195 1.00 92.12 82 VAL A CA 1
ATOM 669 C C . VAL A 1 82 ? -2.285 3.004 14.384 1.00 92.12 82 VAL A C 1
ATOM 671 O O . VAL A 1 82 ? -2.312 2.403 15.460 1.00 92.12 82 VAL A O 1
ATOM 674 N N . ASP A 1 83 ? -1.584 4.125 14.219 1.00 93.12 83 ASP A N 1
ATOM 675 C CA . ASP A 1 83 ? -0.817 4.753 15.295 1.00 93.12 83 ASP A CA 1
ATOM 676 C C . ASP A 1 83 ? -1.716 5.144 16.481 1.00 93.12 83 ASP A C 1
ATOM 678 O O . ASP A 1 83 ? -1.449 4.748 17.612 1.00 93.12 83 ASP A O 1
ATOM 682 N N . LEU A 1 84 ? -2.833 5.833 16.231 1.00 93.62 84 LEU A N 1
ATOM 683 C CA . LEU A 1 84 ? -3.760 6.287 17.277 1.00 93.62 84 LEU A CA 1
ATOM 684 C C . LEU A 1 84 ? -4.477 5.140 18.008 1.00 93.62 84 LEU A C 1
ATOM 686 O O . LEU A 1 84 ? -4.792 5.255 19.194 1.00 93.62 84 LEU A O 1
ATOM 690 N N . THR A 1 85 ? -4.775 4.045 17.308 1.00 93.69 85 THR A N 1
ATOM 691 C CA . THR A 1 85 ? -5.567 2.928 17.853 1.00 93.69 85 THR A CA 1
ATOM 692 C C . THR A 1 85 ? -4.715 1.871 18.544 1.00 93.69 85 THR A C 1
ATOM 694 O O . THR A 1 85 ? -5.158 1.280 19.525 1.00 93.69 85 THR A O 1
ATOM 697 N N . VAL A 1 86 ? -3.487 1.649 18.072 1.00 93.06 86 VAL A N 1
ATOM 698 C CA . VAL A 1 86 ? -2.616 0.567 18.552 1.00 93.06 86 VAL A CA 1
ATOM 699 C C . VAL A 1 86 ? -1.222 1.087 18.892 1.00 93.06 86 VAL A C 1
ATOM 701 O O . VAL A 1 86 ? -0.733 0.857 19.998 1.00 93.06 86 VAL A O 1
ATOM 704 N N . GLY A 1 87 ? -0.592 1.812 17.963 1.00 91.69 87 GLY A N 1
ATOM 705 C CA . GLY A 1 87 ? 0.815 2.213 18.052 1.00 91.69 87 GLY A CA 1
ATOM 706 C C . GLY A 1 87 ? 1.152 2.992 19.322 1.00 91.69 87 GLY A C 1
ATOM 707 O O . GLY A 1 87 ? 2.015 2.563 20.083 1.00 91.69 87 GLY A O 1
ATOM 708 N N . GLN A 1 88 ? 0.426 4.073 19.600 1.00 91.56 88 GLN A N 1
ATOM 709 C CA . GLN A 1 88 ? 0.626 4.924 20.779 1.00 91.56 88 GLN A CA 1
ATOM 710 C C . GLN A 1 88 ? 0.467 4.181 22.112 1.00 91.56 88 GLN A C 1
ATOM 712 O O . GLN A 1 88 ? 0.994 4.620 23.133 1.00 91.56 88 GLN A O 1
ATOM 717 N N . TRP A 1 89 ? -0.259 3.065 22.107 1.00 87.94 89 TRP A N 1
ATOM 718 C CA . TRP A 1 89 ? -0.603 2.318 23.311 1.00 87.94 89 TRP A CA 1
ATOM 719 C C . TRP A 1 89 ? 0.313 1.115 23.544 1.00 87.94 89 TRP A C 1
ATOM 721 O O . TRP A 1 89 ? 0.548 0.757 24.693 1.00 87.94 89 TRP A O 1
ATOM 731 N N . GLN A 1 90 ? 0.832 0.490 22.481 1.00 92.38 90 GLN A N 1
ATOM 732 C CA . GLN A 1 90 ? 1.678 -0.705 22.595 1.00 92.38 90 GLN A CA 1
ATOM 733 C C . GLN A 1 90 ? 3.167 -0.440 22.358 1.00 92.38 90 GLN A C 1
ATOM 735 O O . GLN A 1 90 ? 4.023 -1.103 22.949 1.00 92.38 90 GLN A O 1
ATOM 740 N N . LYS A 1 91 ? 3.508 0.515 21.490 1.00 90.25 91 LYS A N 1
ATOM 741 C CA . LYS A 1 91 ? 4.898 0.790 21.121 1.00 90.25 91 LYS A CA 1
ATOM 742 C C . LYS A 1 91 ? 5.637 1.444 22.276 1.00 90.25 91 LYS A C 1
ATOM 744 O O . LYS A 1 91 ? 5.209 2.474 22.781 1.00 90.25 91 LYS A O 1
ATOM 749 N N . ASN A 1 92 ? 6.772 0.855 22.654 1.00 87.69 92 ASN A N 1
ATOM 750 C CA . ASN A 1 92 ? 7.643 1.334 23.731 1.00 87.69 92 ASN A CA 1
ATOM 751 C C . ASN A 1 92 ? 6.944 1.417 25.106 1.00 87.69 92 ASN A C 1
ATOM 753 O O . ASN A 1 92 ? 7.293 2.264 25.923 1.00 87.69 92 ASN A O 1
ATOM 757 N N . LYS A 1 93 ? 5.931 0.572 25.346 1.00 88.38 93 LYS A N 1
ATOM 758 C CA . LYS A 1 93 ? 5.165 0.513 26.607 1.00 88.38 93 LYS A CA 1
ATOM 759 C C . LYS A 1 93 ? 5.197 -0.866 27.269 1.00 88.38 93 LYS A C 1
ATOM 761 O O . LYS A 1 93 ? 4.331 -1.160 28.077 1.00 88.38 93 LYS A O 1
ATOM 766 N N . GLU A 1 94 ? 6.136 -1.724 26.859 1.00 89.75 94 GLU A N 1
ATOM 767 C CA . GLU A 1 94 ? 6.285 -3.105 27.362 1.00 89.75 94 GLU A CA 1
ATOM 768 C C . GLU A 1 94 ? 5.015 -3.972 27.219 1.00 89.75 94 GLU A C 1
ATOM 770 O O . GLU A 1 94 ? 4.881 -5.040 27.810 1.00 89.75 94 GLU A O 1
ATOM 775 N N . MET A 1 95 ? 4.078 -3.540 26.372 1.00 85.75 95 MET A N 1
ATOM 776 C CA . MET A 1 95 ? 2.830 -4.243 26.112 1.00 85.75 95 MET A CA 1
ATOM 777 C C . MET A 1 95 ? 3.052 -5.419 25.162 1.00 85.75 95 MET A C 1
ATOM 779 O O . MET A 1 95 ? 3.832 -5.351 24.210 1.00 85.75 95 MET A O 1
ATOM 783 N N . SER A 1 96 ? 2.289 -6.490 25.375 1.00 86.75 96 SER A N 1
ATOM 784 C CA . SER A 1 96 ? 2.322 -7.665 24.508 1.00 86.75 96 SER A CA 1
ATOM 785 C C . SER A 1 96 ? 1.799 -7.351 23.101 1.00 86.75 96 SER A C 1
ATOM 787 O O . SER A 1 96 ? 0.656 -6.927 22.932 1.00 86.75 96 SER A O 1
ATOM 789 N N . TRP A 1 97 ? 2.604 -7.648 22.080 1.00 90.19 97 TRP A N 1
ATOM 790 C CA . TRP A 1 97 ? 2.263 -7.506 20.656 1.00 90.19 97 TRP A CA 1
ATOM 791 C C . TRP A 1 97 ? 1.532 -8.730 20.088 1.00 90.19 97 TRP A C 1
ATOM 793 O O . TRP A 1 97 ? 1.741 -9.147 18.949 1.00 90.19 97 TRP A O 1
ATOM 803 N N . ARG A 1 98 ? 0.676 -9.356 20.900 1.00 93.50 98 ARG A N 1
ATOM 804 C CA . ARG A 1 98 ? -0.117 -10.505 20.457 1.00 93.50 98 ARG A CA 1
ATOM 805 C C . ARG A 1 98 ? -1.249 -10.032 19.539 1.00 93.50 98 ARG A C 1
ATOM 807 O O . ARG A 1 98 ? -1.994 -9.140 19.949 1.00 93.50 98 ARG A O 1
ATOM 814 N N . PRO A 1 99 ? -1.466 -10.671 18.371 1.00 93.00 99 PRO A N 1
ATOM 815 C CA . PRO A 1 99 ? -2.498 -10.260 17.416 1.00 93.00 99 PRO A CA 1
ATOM 816 C C . PRO A 1 99 ? -3.887 -10.098 18.038 1.00 93.00 99 PRO A C 1
ATOM 818 O O . PRO A 1 99 ? -4.579 -9.123 17.757 1.00 93.00 99 PRO A O 1
ATOM 821 N N . LEU A 1 100 ? -4.273 -11.017 18.929 1.00 94.38 100 LEU A N 1
ATOM 822 C CA . LEU A 1 100 ? -5.556 -10.966 19.630 1.00 94.38 100 LEU A CA 1
ATOM 823 C C . LEU A 1 100 ? -5.682 -9.712 20.512 1.00 94.38 100 LEU A C 1
ATOM 825 O O . LEU A 1 100 ? -6.684 -9.006 20.435 1.00 94.38 100 LEU A O 1
ATOM 829 N N . GLY A 1 101 ? -4.650 -9.413 21.308 1.00 92.75 101 GLY A N 1
ATOM 830 C CA . GLY A 1 101 ? -4.631 -8.257 22.207 1.00 92.75 101 GLY A CA 1
ATOM 831 C C . GLY A 1 101 ? -4.591 -6.932 21.447 1.00 92.75 101 GLY A C 1
ATOM 832 O O . GLY A 1 101 ? -5.384 -6.037 21.729 1.00 92.75 101 GLY A O 1
ATOM 83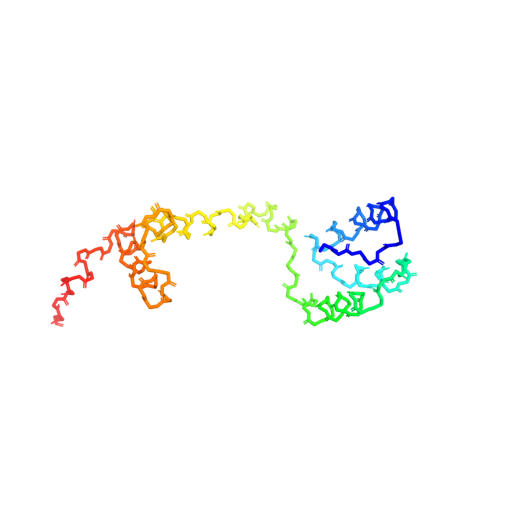3 N N . SER A 1 102 ? -3.739 -6.829 20.424 1.00 93.62 102 SER A N 1
ATOM 834 C CA . SER A 1 102 ? -3.673 -5.652 19.550 1.00 93.62 102 SER A CA 1
ATOM 835 C C . SER A 1 102 ? -4.998 -5.406 18.826 1.00 93.62 102 SER A C 1
ATOM 837 O O . SER A 1 102 ? -5.446 -4.264 18.727 1.00 93.62 102 SER A O 1
ATOM 839 N N . LYS A 1 103 ? -5.667 -6.471 18.360 1.00 94.62 103 LYS A N 1
ATOM 840 C CA . LYS A 1 103 ? -6.987 -6.375 17.724 1.00 94.62 103 LYS A CA 1
ATOM 841 C C . LYS A 1 103 ? -8.055 -5.898 18.707 1.00 94.62 103 LYS A C 1
ATOM 843 O O . LYS A 1 103 ? -8.801 -4.983 18.370 1.00 94.62 103 LYS A O 1
ATOM 848 N N . ALA A 1 104 ? -8.118 -6.478 19.906 1.00 93.56 104 ALA A N 1
ATOM 849 C CA . ALA A 1 104 ? -9.071 -6.064 20.936 1.00 93.56 104 ALA A CA 1
ATOM 850 C C . ALA A 1 104 ? -8.878 -4.587 21.316 1.00 93.56 104 ALA A C 1
ATOM 852 O O . ALA A 1 104 ? -9.837 -3.817 21.333 1.00 93.56 104 ALA A O 1
ATOM 853 N N . LEU A 1 105 ? -7.628 -4.165 21.526 1.00 93.50 105 LEU A N 1
ATOM 854 C CA . LEU A 1 105 ? -7.290 -2.773 21.813 1.00 93.50 105 LEU A CA 1
ATOM 855 C C . LEU A 1 105 ? -7.706 -1.834 20.676 1.00 93.50 105 LEU A C 1
ATOM 857 O O . LEU A 1 105 ? -8.326 -0.804 20.935 1.00 93.50 105 LEU A O 1
ATOM 861 N N . CYS A 1 106 ? -7.417 -2.209 19.427 1.00 94.94 106 CYS A N 1
ATOM 862 C CA . CYS A 1 106 ? -7.831 -1.453 18.249 1.00 94.94 106 CYS A CA 1
ATOM 863 C C . CYS A 1 106 ? -9.350 -1.240 18.228 1.00 94.94 106 CYS A C 1
ATOM 865 O O . CYS A 1 106 ? -9.802 -0.101 18.135 1.00 94.94 106 CYS A O 1
ATOM 867 N N . LEU A 1 107 ? -10.136 -2.311 18.396 1.00 94.44 107 LEU A N 1
ATOM 868 C CA . LEU A 1 107 ? -11.602 -2.251 18.402 1.00 94.44 107 LEU A CA 1
ATOM 869 C C . LEU A 1 107 ? -12.132 -1.304 19.486 1.00 94.44 107 LEU A C 1
ATOM 871 O O . LEU A 1 107 ? -12.956 -0.438 19.198 1.00 94.44 107 LEU A O 1
ATOM 875 N N . LEU A 1 108 ? -11.610 -1.415 20.710 1.00 94.19 108 LEU A N 1
ATOM 876 C CA . LEU A 1 108 ? -11.994 -0.547 21.823 1.00 94.19 108 LEU A CA 1
ATOM 877 C C . LEU A 1 108 ? -11.664 0.927 21.543 1.00 94.19 108 LEU A C 1
ATOM 879 O O . LEU A 1 108 ? -12.476 1.814 21.811 1.00 94.19 108 LEU A O 1
ATOM 883 N N . LYS A 1 109 ? -10.484 1.215 20.980 1.00 94.56 109 LYS A N 1
ATOM 884 C CA . LYS A 1 109 ? -10.082 2.591 20.653 1.00 94.56 109 LYS A CA 1
ATOM 885 C C . LYS A 1 109 ? -10.888 3.167 19.496 1.00 94.56 109 LYS A C 1
ATOM 887 O O . LYS A 1 109 ? -11.277 4.326 19.576 1.00 94.56 109 LYS A O 1
ATOM 892 N N . VAL A 1 110 ? -11.195 2.370 18.473 1.00 94.75 110 VAL A N 1
ATOM 893 C CA . VAL A 1 110 ? -12.082 2.778 17.374 1.00 94.75 110 VAL A CA 1
ATOM 894 C C . VAL A 1 110 ? -13.476 3.110 17.904 1.00 94.75 110 VAL A C 1
ATOM 896 O O . VAL A 1 110 ? -13.979 4.192 17.616 1.00 94.75 110 VAL A O 1
ATOM 899 N N . ALA A 1 111 ? -14.065 2.249 18.743 1.00 94.44 111 ALA A N 1
ATOM 900 C CA . ALA A 1 111 ? -15.363 2.521 19.361 1.00 94.44 111 ALA A CA 1
ATOM 901 C C . ALA A 1 111 ? -15.338 3.821 20.180 1.00 94.44 111 ALA A C 1
ATOM 903 O O . ALA A 1 111 ? -16.261 4.629 20.101 1.00 94.44 111 ALA A O 1
ATOM 904 N N . LYS A 1 112 ? -14.248 4.071 20.919 1.00 93.44 112 LYS A N 1
ATOM 905 C CA . LYS A 1 112 ? -14.061 5.325 21.656 1.00 93.44 112 LYS A CA 1
ATOM 906 C C . LYS A 1 112 ? -13.978 6.544 20.731 1.00 93.44 112 LYS A C 1
ATOM 908 O O . LYS A 1 112 ? -14.673 7.523 20.979 1.00 93.44 112 LYS A O 1
ATOM 913 N N . PHE A 1 113 ? -13.149 6.505 19.688 1.00 93.25 113 PHE A N 1
ATOM 914 C CA . PHE A 1 113 ? -12.963 7.642 18.778 1.00 93.25 113 PHE A CA 1
ATOM 915 C C . PHE A 1 113 ? -14.198 7.942 17.928 1.00 93.25 113 PHE A C 1
ATOM 917 O O . PHE A 1 113 ? -14.439 9.101 17.607 1.00 93.25 113 PHE A O 1
ATOM 924 N N . ASN A 1 114 ? -15.006 6.927 17.626 1.00 94.06 114 ASN A N 1
ATOM 925 C CA . ASN A 1 114 ? -16.251 7.086 16.879 1.00 94.06 114 ASN A CA 1
ATOM 926 C C . ASN A 1 114 ? -17.454 7.459 17.766 1.00 94.06 114 ASN A C 1
ATOM 928 O O . ASN A 1 114 ? -18.579 7.467 17.277 1.00 94.06 114 ASN A O 1
ATOM 932 N N . GLY A 1 115 ? -17.261 7.711 19.069 1.00 93.88 115 GLY A N 1
ATOM 933 C CA . GLY A 1 115 ? -18.362 8.017 19.994 1.00 93.88 115 GLY A CA 1
ATOM 934 C C . GLY A 1 115 ? -19.293 6.831 20.284 1.00 93.88 115 GLY A C 1
ATOM 935 O O . GLY A 1 115 ? -20.352 6.999 20.873 1.00 93.88 115 GLY A O 1
ATOM 936 N N . GLN A 1 116 ? -18.897 5.616 19.907 1.00 93.69 116 GLN A N 1
ATOM 937 C CA . GLN A 1 116 ? -19.684 4.385 20.039 1.00 93.69 116 GLN A CA 1
ATOM 938 C C . GLN A 1 116 ? -19.399 3.632 21.344 1.00 93.69 116 GLN A C 1
ATOM 940 O O . GLN A 1 116 ? -19.889 2.522 21.539 1.00 93.69 116 GLN A O 1
ATOM 945 N N . TRP A 1 117 ? -18.596 4.211 22.242 1.00 92.81 117 TRP A N 1
ATOM 946 C CA . TRP A 1 117 ? -18.184 3.553 23.481 1.00 92.81 117 TRP A CA 1
ATOM 947 C C . TRP A 1 117 ? -19.381 3.102 24.318 1.00 92.81 117 TRP A C 1
ATOM 949 O O . TRP A 1 117 ? -19.434 1.956 24.736 1.00 92.81 117 TRP A O 1
ATOM 959 N N . GLN A 1 118 ? -20.361 3.983 24.523 1.00 89.88 118 GLN A N 1
ATOM 960 C CA . GLN A 1 118 ? -21.544 3.680 25.332 1.00 89.88 118 GLN A CA 1
ATOM 961 C C . GLN A 1 118 ? -22.399 2.585 24.690 1.00 89.88 118 GLN A C 1
ATOM 963 O O . GLN A 1 118 ? -22.756 1.634 25.371 1.00 89.88 118 GLN A O 1
ATOM 968 N N . HIS A 1 119 ? -22.639 2.663 23.378 1.00 87.19 119 HIS A N 1
ATOM 969 C CA . HIS A 1 119 ? -23.405 1.662 22.626 1.00 87.19 119 HIS A CA 1
ATOM 970 C C . HIS A 1 119 ? -22.750 0.270 22.639 1.00 87.19 119 HIS A C 1
ATOM 972 O O . HIS A 1 119 ? -23.439 -0.743 22.572 1.00 87.19 119 HIS A O 1
ATOM 978 N N . LEU A 1 120 ? -21.418 0.200 22.730 1.00 87.00 120 LEU A N 1
ATOM 979 C CA . LEU A 1 120 ? -20.701 -1.072 22.839 1.00 87.00 120 LEU A CA 1
ATOM 980 C C . LEU A 1 120 ? -21.014 -1.808 24.152 1.00 87.00 120 LEU A C 1
ATOM 982 O O . LEU A 1 120 ? -21.073 -3.033 24.160 1.00 87.00 120 LEU A O 1
ATOM 986 N N . TRP A 1 121 ? -21.188 -1.066 25.250 1.00 86.31 121 TRP A N 1
ATOM 987 C CA . TRP A 1 121 ? -21.433 -1.623 26.586 1.00 86.31 121 TRP A CA 1
ATOM 988 C C . TRP A 1 121 ? -22.918 -1.705 26.944 1.00 86.31 121 TRP A C 1
ATOM 990 O O . TRP A 1 121 ? -23.314 -2.576 27.713 1.00 86.31 121 TRP A O 1
ATOM 1000 N N . LEU A 1 122 ? -23.726 -0.796 26.400 1.00 84.88 122 LEU A N 1
ATOM 1001 C CA . LEU A 1 122 ? -25.159 -0.666 26.635 1.00 84.88 122 LEU A CA 1
ATOM 1002 C C . LEU A 1 122 ? -25.884 -0.798 25.288 1.00 84.88 122 LEU A C 1
ATOM 1004 O O . LEU A 1 122 ? -26.241 0.220 24.687 1.00 84.88 122 LEU A O 1
ATOM 1008 N N . PRO A 1 123 ? -26.056 -2.026 24.767 1.00 74.25 123 PRO A N 1
ATOM 1009 C CA . PRO A 1 123 ? -26.822 -2.221 23.548 1.00 74.25 123 PRO A CA 1
ATOM 1010 C C . PRO A 1 123 ? -28.263 -1.726 23.769 1.00 74.25 123 PRO A C 1
ATOM 1012 O O . PRO A 1 123 ? -28.819 -1.947 24.851 1.00 74.25 123 PRO A O 1
ATOM 1015 N N . PRO A 1 124 ? -28.874 -1.041 22.786 1.00 71.44 124 PRO A N 1
ATOM 1016 C CA . PRO A 1 124 ? -30.257 -0.600 22.898 1.00 71.44 124 PRO A CA 1
ATOM 1017 C C . PRO A 1 124 ? -31.155 -1.813 23.149 1.00 71.44 124 PRO A C 1
ATOM 1019 O O . PRO A 1 124 ? -31.008 -2.849 22.496 1.00 71.44 124 PRO A O 1
ATOM 1022 N N . GLN A 1 125 ? -32.059 -1.695 24.124 1.00 69.50 125 GLN A N 1
ATOM 1023 C CA . GLN A 1 125 ? -33.056 -2.730 24.375 1.00 69.50 125 GLN A CA 1
ATOM 1024 C C . GLN A 1 125 ? -33.887 -2.902 23.102 1.00 69.50 125 GLN A C 1
ATOM 1026 O O . GLN A 1 125 ? -34.378 -1.917 22.551 1.00 69.50 125 GLN A O 1
ATOM 1031 N N . ALA A 1 126 ? -33.987 -4.136 22.608 1.00 66.56 126 ALA A N 1
ATOM 1032 C CA . ALA A 1 126 ? -34.853 -4.448 21.483 1.00 66.56 126 ALA A CA 1
ATOM 1033 C C . ALA A 1 126 ? -36.302 -4.172 21.912 1.00 66.56 126 ALA A C 1
ATOM 1035 O O . ALA A 1 126 ? -36.808 -4.847 22.807 1.00 66.56 126 ALA A O 1
ATOM 1036 N N . THR A 1 127 ? -36.906 -3.135 21.332 1.00 52.50 127 THR A N 1
ATOM 1037 C CA . THR A 1 127 ? -38.344 -2.836 21.416 1.00 52.50 127 THR A CA 1
ATOM 1038 C C . THR A 1 127 ? -39.157 -3.829 20.612 1.00 52.50 127 THR A C 1
ATOM 1040 O O . THR A 1 127 ? -38.721 -4.109 19.469 1.00 52.50 127 THR A O 1
#

Sequence (127 aa):
MLMIAINKLEKSKHLKFIVPQLWQGKAAIALEFSKHQVSIKNQDKWRELIGYLKKHQQKIINYNHCNQMGKNIGSERVLKGVDLTVGQWQKNKEMSWRPLGSKALCLLKVAKFNGQWQHLWLPPQA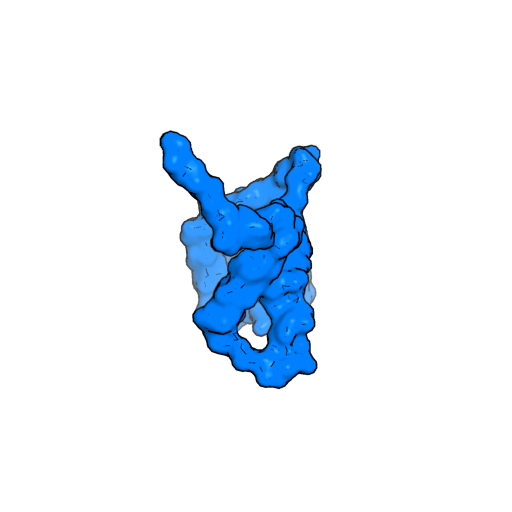T

pLDDT: mean 87.26, std 9.96, range [36.84, 95.25]

Radius of gyration: 22.09 Å; chains: 1; bounding box: 62×29×51 Å